Protein AF-A0A931XR07-F1 (afdb_monomer_lite)

Structure (mmCIF, N/CA/C/O backbone):
data_AF-A0A931XR07-F1
#
_entry.id   AF-A0A931XR07-F1
#
loop_
_atom_site.group_PDB
_atom_site.id
_atom_site.type_symbol
_atom_site.label_atom_id
_atom_site.label_alt_id
_atom_site.label_comp_id
_atom_site.label_asym_id
_atom_site.label_entity_id
_atom_site.label_seq_id
_atom_site.pdbx_PDB_ins_code
_atom_site.Cartn_x
_atom_site.Cartn_y
_atom_site.Cartn_z
_atom_site.occupancy
_atom_site.B_iso_or_equiv
_atom_site.auth_seq_id
_atom_site.auth_comp_id
_atom_site.auth_asym_id
_atom_site.auth_atom_id
_atom_site.pdbx_PDB_model_num
ATOM 1 N N . MET A 1 1 ? 17.240 6.226 -2.357 1.00 82.50 1 MET A N 1
ATOM 2 C CA . MET A 1 1 ? 18.076 6.032 -3.567 1.00 82.50 1 MET A CA 1
ATOM 3 C C . MET A 1 1 ? 17.650 6.983 -4.673 1.00 82.50 1 MET A C 1
ATOM 5 O O . MET A 1 1 ? 18.477 7.777 -5.097 1.00 82.50 1 MET A O 1
ATOM 9 N N . ILE A 1 2 ? 16.370 6.979 -5.064 1.00 85.38 2 ILE A N 1
ATOM 10 C CA . ILE A 1 2 ? 15.835 7.847 -6.128 1.00 85.38 2 ILE A CA 1
ATOM 11 C C . ILE A 1 2 ? 16.099 9.335 -5.844 1.00 85.38 2 ILE A C 1
ATOM 13 O O . ILE A 1 2 ? 16.768 9.996 -6.629 1.00 85.38 2 ILE A O 1
ATOM 17 N N . SER A 1 3 ? 15.708 9.833 -4.667 1.00 85.62 3 SER A N 1
ATOM 18 C CA . SER A 1 3 ? 15.939 11.231 -4.257 1.00 85.62 3 SER A CA 1
ATOM 19 C C . SER A 1 3 ? 17.414 11.633 -4.113 1.00 85.62 3 SER A C 1
ATOM 21 O O . SER A 1 3 ? 17.716 12.814 -3.995 1.00 85.62 3 SER A O 1
ATOM 23 N N . LYS A 1 4 ? 18.338 10.662 -4.118 1.00 89.44 4 LYS A N 1
ATOM 24 C CA . LYS A 1 4 ? 19.791 10.885 -4.069 1.00 89.44 4 LYS A CA 1
ATOM 25 C C . LYS A 1 4 ? 20.453 10.752 -5.449 1.00 89.44 4 LYS A C 1
ATOM 27 O O . LYS A 1 4 ? 21.672 10.673 -5.521 1.00 89.44 4 LYS A O 1
ATOM 32 N N . GLY A 1 5 ? 19.673 10.646 -6.529 1.00 91.44 5 GLY A N 1
ATOM 33 C CA . GLY A 1 5 ? 20.186 10.475 -7.894 1.00 91.44 5 GLY A CA 1
ATOM 34 C C . GLY A 1 5 ? 20.776 9.090 -8.195 1.00 91.44 5 GLY A C 1
ATOM 35 O O . GLY A 1 5 ? 21.269 8.861 -9.295 1.00 91.44 5 GLY A O 1
ATOM 36 N N . MET A 1 6 ? 20.691 8.140 -7.257 1.00 94.44 6 MET A N 1
ATOM 37 C CA . MET A 1 6 ? 21.218 6.772 -7.392 1.00 94.44 6 MET A CA 1
ATOM 38 C C . MET A 1 6 ? 20.250 5.895 -8.203 1.00 94.44 6 MET A C 1
ATOM 40 O O . MET A 1 6 ? 19.680 4.926 -7.694 1.00 94.44 6 MET A O 1
ATOM 44 N N . LEU A 1 7 ? 19.957 6.306 -9.440 1.00 93.75 7 LEU A N 1
ATOM 45 C CA . LEU A 1 7 ? 18.888 5.718 -10.253 1.00 93.75 7 LEU A CA 1
ATOM 46 C C . LEU A 1 7 ? 19.215 4.302 -10.733 1.00 93.75 7 LEU A C 1
ATOM 48 O O . LEU A 1 7 ? 18.309 3.479 -10.851 1.00 93.75 7 LEU A O 1
ATOM 52 N N . ARG A 1 8 ? 20.492 3.997 -10.978 1.00 94.31 8 ARG A N 1
ATOM 53 C CA . ARG A 1 8 ? 20.920 2.662 -11.408 1.00 94.31 8 ARG A CA 1
ATOM 54 C C . ARG A 1 8 ? 20.694 1.638 -10.296 1.00 94.31 8 ARG A C 1
ATOM 56 O O . ARG A 1 8 ? 19.998 0.651 -10.508 1.00 94.31 8 ARG A O 1
ATOM 63 N N . GLU A 1 9 ? 21.182 1.929 -9.094 1.00 95.56 9 GLU A N 1
ATOM 64 C CA . GLU A 1 9 ? 21.004 1.095 -7.903 1.00 95.56 9 GLU A CA 1
ATOM 65 C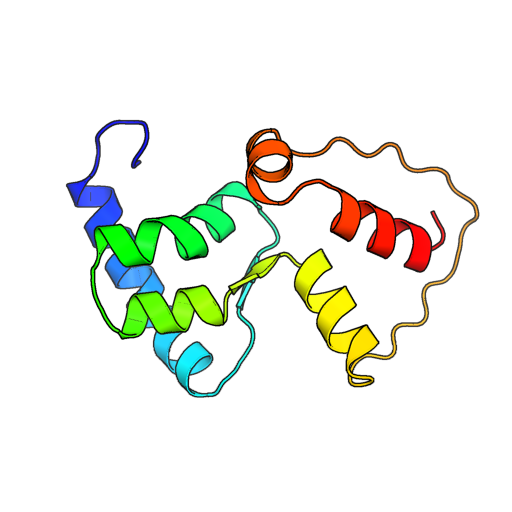 C . GLU A 1 9 ? 19.521 0.983 -7.524 1.00 95.56 9 GLU A C 1
ATOM 67 O O . GLU A 1 9 ? 19.041 -0.095 -7.169 1.00 95.56 9 GLU A O 1
ATOM 72 N N . ALA A 1 10 ? 18.767 2.084 -7.639 1.00 95.19 10 ALA A N 1
ATOM 73 C CA . ALA A 1 10 ? 17.324 2.064 -7.428 1.00 95.19 10 ALA A CA 1
ATOM 74 C C . ALA A 1 10 ? 16.626 1.109 -8.404 1.00 95.19 10 ALA A C 1
ATOM 76 O O . ALA A 1 10 ? 15.773 0.333 -7.979 1.00 95.19 10 ALA A O 1
ATOM 77 N N . LYS A 1 11 ? 17.004 1.131 -9.688 1.00 96.19 11 LYS A N 1
ATOM 78 C CA . LYS A 1 11 ? 16.420 0.270 -10.721 1.00 96.19 11 LYS A CA 1
ATOM 79 C C . LYS A 1 11 ? 16.758 -1.203 -10.497 1.00 96.19 11 LYS A C 1
ATOM 81 O O . LYS A 1 11 ? 15.877 -2.049 -10.611 1.00 96.19 11 LYS A O 1
ATOM 86 N N . GLU A 1 12 ? 18.002 -1.510 -10.136 1.00 97.19 12 GLU A N 1
ATOM 87 C CA . GLU A 1 12 ? 18.436 -2.874 -9.809 1.00 97.19 12 GLU A CA 1
ATOM 88 C C . GLU A 1 12 ? 17.661 -3.439 -8.607 1.00 97.19 12 GLU A C 1
ATOM 90 O O . GLU A 1 12 ? 17.153 -4.561 -8.662 1.00 97.19 12 GLU A O 1
ATOM 95 N N . ASN A 1 13 ? 17.511 -2.652 -7.539 1.00 97.00 13 ASN A N 1
ATOM 96 C CA . ASN A 1 13 ? 16.747 -3.064 -6.361 1.00 97.00 13 ASN A CA 1
ATOM 97 C C . ASN A 1 13 ? 15.247 -3.172 -6.651 1.00 97.00 13 ASN A C 1
ATOM 99 O O . ASN A 1 13 ? 14.608 -4.130 -6.216 1.00 97.00 13 ASN A O 1
ATOM 103 N N . ALA A 1 14 ? 14.692 -2.249 -7.439 1.00 97.44 14 ALA A N 1
ATOM 104 C CA . ALA A 1 14 ? 13.302 -2.318 -7.864 1.00 97.44 14 ALA A CA 1
ATOM 105 C C . ALA A 1 14 ? 13.019 -3.606 -8.649 1.00 97.44 14 ALA A C 1
ATOM 107 O O . ALA A 1 14 ? 12.034 -4.288 -8.373 1.00 97.44 14 ALA A O 1
ATOM 108 N N . ALA A 1 15 ? 13.903 -3.983 -9.578 1.00 98.06 15 ALA A N 1
ATOM 109 C CA . ALA A 1 15 ? 13.754 -5.205 -10.362 1.00 98.06 15 ALA A CA 1
ATOM 110 C C . ALA A 1 15 ? 13.757 -6.463 -9.477 1.00 98.06 15 ALA A C 1
ATOM 112 O O . ALA A 1 15 ? 12.889 -7.319 -9.639 1.00 98.06 15 ALA A O 1
ATOM 113 N N . LYS A 1 16 ? 14.673 -6.550 -8.501 1.00 98.25 16 LYS A N 1
ATOM 114 C CA . LYS A 1 16 ? 14.739 -7.673 -7.544 1.00 98.25 16 LYS A CA 1
ATOM 115 C C . LYS A 1 16 ? 13.474 -7.782 -6.690 1.00 98.25 16 LYS A C 1
ATOM 117 O O . LYS A 1 16 ? 12.933 -8.875 -6.509 1.00 98.25 16 LYS A O 1
ATOM 122 N N . ASN A 1 17 ? 12.982 -6.647 -6.195 1.00 97.88 17 ASN A N 1
ATOM 123 C CA . ASN A 1 17 ? 11.763 -6.591 -5.393 1.00 97.88 17 ASN A CA 1
ATOM 124 C C . ASN A 1 17 ? 10.546 -7.036 -6.212 1.00 97.88 17 ASN A C 1
ATOM 126 O O . ASN A 1 17 ? 9.795 -7.905 -5.775 1.00 97.88 17 ASN A O 1
ATOM 130 N N . VAL A 1 18 ? 10.385 -6.503 -7.429 1.00 98.44 18 VAL A N 1
ATOM 131 C CA . VAL A 1 18 ? 9.293 -6.894 -8.333 1.00 98.44 18 VAL A CA 1
ATOM 132 C C . VAL A 1 18 ? 9.375 -8.374 -8.680 1.00 98.44 18 VAL A C 1
ATOM 134 O O . VAL A 1 18 ? 8.360 -9.052 -8.598 1.00 98.44 18 VAL A O 1
ATOM 137 N N . GLN A 1 19 ? 10.559 -8.902 -8.996 1.00 98.31 19 GLN A N 1
ATOM 138 C CA . GLN A 1 19 ? 10.736 -10.326 -9.287 1.00 98.31 19 GLN A CA 1
ATOM 139 C C . GLN A 1 19 ? 10.281 -11.215 -8.120 1.00 98.31 19 GLN A C 1
ATOM 141 O O . GLN A 1 19 ? 9.642 -12.239 -8.340 1.00 98.31 19 GLN A O 1
ATOM 146 N N . SER A 1 20 ? 10.580 -10.809 -6.886 1.00 98.31 20 SER A N 1
ATOM 147 C CA . SER A 1 20 ? 10.228 -11.574 -5.685 1.00 98.31 20 SER A CA 1
ATOM 148 C C . SER A 1 20 ? 8.730 -11.514 -5.367 1.00 98.31 20 SER A C 1
ATOM 150 O O . SER A 1 20 ? 8.154 -12.486 -4.882 1.00 98.31 20 SER A O 1
ATOM 152 N N . LEU A 1 21 ? 8.090 -10.376 -5.642 1.00 98.31 21 LEU A N 1
ATOM 153 C CA . LEU A 1 21 ? 6.687 -10.119 -5.308 1.00 98.31 21 LEU A CA 1
ATOM 154 C C . LEU A 1 21 ? 5.711 -10.532 -6.416 1.00 98.31 21 LEU A C 1
ATOM 156 O O . LEU A 1 21 ? 4.560 -10.864 -6.131 1.00 98.31 21 LEU A O 1
ATOM 160 N N . PHE A 1 22 ? 6.160 -10.539 -7.670 1.00 98.44 22 PHE A N 1
ATOM 161 C CA . PHE A 1 22 ? 5.321 -10.796 -8.837 1.00 98.44 22 PHE A CA 1
ATOM 162 C C . PHE A 1 22 ? 4.521 -12.107 -8.758 1.00 98.44 22 PHE A C 1
ATOM 164 O O . PHE A 1 22 ? 3.320 -12.045 -9.014 1.00 98.44 22 PHE A O 1
ATOM 171 N N . PRO A 1 23 ? 5.083 -13.256 -8.320 1.00 98.50 23 PRO A N 1
ATOM 172 C CA . PRO A 1 23 ? 4.310 -14.496 -8.227 1.00 98.50 23 PRO A CA 1
ATOM 173 C C . PRO A 1 23 ? 3.098 -14.396 -7.291 1.00 98.50 23 PRO A C 1
ATOM 175 O O . PRO A 1 23 ? 2.105 -15.089 -7.487 1.00 98.50 23 PRO A O 1
ATOM 178 N N . TYR A 1 24 ? 3.170 -13.560 -6.253 1.00 98.31 24 TYR A N 1
ATOM 179 C CA . TYR A 1 24 ? 2.064 -13.329 -5.322 1.00 98.31 24 TYR A CA 1
ATOM 180 C C . TYR A 1 24 ? 1.034 -12.378 -5.927 1.00 98.31 24 TYR A C 1
ATOM 182 O O . TYR A 1 24 ? -0.162 -12.669 -5.890 1.00 98.31 24 TYR A O 1
ATOM 190 N N . ALA A 1 25 ? 1.508 -11.290 -6.542 1.00 98.06 25 ALA A N 1
ATOM 191 C CA . ALA A 1 25 ? 0.651 -10.326 -7.220 1.00 98.06 25 ALA A CA 1
ATOM 192 C C . ALA A 1 25 ? -0.152 -10.969 -8.362 1.00 98.06 25 ALA A C 1
ATOM 194 O O . ALA A 1 25 ? -1.341 -10.703 -8.504 1.00 98.06 25 ALA A O 1
ATOM 195 N N . GLU A 1 26 ? 0.464 -11.875 -9.124 1.00 98.06 26 GLU A N 1
ATOM 196 C CA . GLU A 1 26 ? -0.191 -12.632 -10.197 1.00 98.06 26 GLU A CA 1
ATOM 197 C C . GLU A 1 26 ? -1.328 -13.527 -9.691 1.00 98.06 26 GLU A C 1
ATOM 199 O O . GLU A 1 26 ? -2.351 -13.667 -10.356 1.00 98.06 26 GLU A O 1
ATOM 204 N N . ARG A 1 27 ? -1.206 -14.062 -8.473 1.00 98.00 27 ARG A N 1
ATOM 205 C CA . ARG A 1 27 ? -2.273 -14.835 -7.818 1.00 98.00 27 ARG A CA 1
ATOM 206 C C . ARG A 1 27 ? -3.315 -13.963 -7.106 1.00 98.00 27 ARG A C 1
ATOM 208 O O . ARG A 1 27 ? -4.173 -14.504 -6.416 1.00 98.00 27 ARG A O 1
ATOM 215 N N . GLY A 1 28 ? -3.229 -12.637 -7.223 1.00 96.44 28 GLY A N 1
ATOM 216 C CA . GLY A 1 28 ? -4.123 -11.700 -6.538 1.00 96.44 28 GLY A CA 1
ATOM 217 C C . GLY A 1 28 ? -3.888 -11.598 -5.026 1.00 96.44 28 GLY A C 1
ATOM 218 O O . GLY A 1 28 ? -4.768 -11.146 -4.297 1.00 96.44 28 GLY A O 1
ATOM 219 N N . VAL A 1 29 ? -2.722 -12.019 -4.525 1.00 97.50 29 VAL A N 1
ATOM 220 C CA . VAL A 1 29 ? -2.382 -11.921 -3.097 1.00 97.50 29 VAL A CA 1
ATOM 221 C C . VAL A 1 29 ? -1.967 -10.492 -2.771 1.00 97.50 29 VAL A C 1
ATOM 223 O O . VAL A 1 29 ? -1.009 -9.991 -3.351 1.00 97.50 29 VAL A O 1
ATOM 226 N N . ALA A 1 30 ? -2.660 -9.842 -1.831 1.00 97.06 30 ALA A N 1
ATOM 227 C CA . ALA A 1 30 ? -2.344 -8.485 -1.380 1.00 97.06 30 ALA A CA 1
ATOM 228 C C . ALA A 1 30 ? -0.927 -8.372 -0.799 1.00 97.06 30 ALA A C 1
ATOM 230 O O . ALA A 1 30 ? -0.521 -9.161 0.054 1.00 97.06 30 ALA A O 1
ATOM 231 N N . ILE A 1 31 ? -0.194 -7.354 -1.248 1.00 97.94 31 ILE A N 1
ATOM 232 C CA . ILE A 1 31 ? 1.115 -6.963 -0.730 1.00 97.94 31 ILE A CA 1
ATOM 233 C C . ILE A 1 31 ? 0.878 -5.787 0.212 1.00 97.94 31 ILE A C 1
ATOM 235 O O . ILE A 1 31 ? 0.551 -4.686 -0.225 1.00 97.94 31 ILE A O 1
ATOM 239 N N . VAL A 1 32 ? 1.013 -6.019 1.515 1.00 97.06 32 VAL A N 1
ATOM 240 C CA . VAL A 1 32 ? 0.699 -5.007 2.530 1.00 97.06 32 VAL A CA 1
ATOM 241 C C . VAL A 1 32 ? 1.979 -4.404 3.095 1.00 97.06 32 VAL A C 1
ATOM 243 O O . VAL A 1 32 ? 2.814 -5.113 3.658 1.00 97.06 32 VAL A O 1
ATOM 246 N N . GLY A 1 33 ? 2.130 -3.087 2.954 1.00 94.88 33 GLY A N 1
ATOM 247 C CA . GLY A 1 33 ? 3.242 -2.326 3.519 1.00 94.88 33 GLY A CA 1
ATOM 248 C C . GLY A 1 33 ? 2.863 -1.623 4.815 1.00 94.88 33 GLY A C 1
ATOM 249 O O . GLY A 1 33 ? 1.816 -0.986 4.901 1.00 94.88 33 GLY A O 1
ATOM 250 N N . LEU A 1 34 ? 3.745 -1.698 5.813 1.00 91.94 34 LEU A N 1
ATOM 251 C CA . LEU A 1 34 ? 3.602 -0.957 7.074 1.00 91.94 34 LEU A CA 1
ATOM 252 C C . LEU A 1 34 ? 4.279 0.415 7.037 1.00 91.94 34 LEU A C 1
ATOM 254 O O . LEU A 1 34 ? 3.946 1.294 7.825 1.00 91.94 34 LEU A O 1
ATOM 258 N N . GLU A 1 35 ? 5.259 0.582 6.152 1.00 91.19 35 GLU A N 1
ATOM 259 C CA . GLU A 1 35 ? 6.033 1.810 6.031 1.00 91.19 35 GLU A CA 1
ATOM 260 C C . GLU A 1 35 ? 5.612 2.547 4.748 1.00 91.19 35 GLU A C 1
ATOM 262 O O . GLU A 1 35 ? 5.822 2.012 3.651 1.00 91.19 35 GLU A O 1
ATOM 267 N N . PRO A 1 36 ? 4.996 3.746 4.857 1.00 86.62 36 PRO A N 1
ATOM 268 C CA . PRO A 1 36 ? 4.420 4.421 3.704 1.00 86.62 36 PRO A CA 1
ATOM 269 C C . PRO A 1 36 ? 5.420 4.771 2.611 1.00 86.62 36 PRO A C 1
ATOM 271 O O . PRO A 1 36 ? 5.117 4.575 1.445 1.00 86.62 36 PRO A O 1
ATOM 274 N N . SER A 1 37 ? 6.608 5.275 2.937 1.00 86.50 37 SER A N 1
ATOM 275 C CA . SER A 1 37 ? 7.542 5.748 1.913 1.00 86.50 37 SER A CA 1
ATOM 276 C C . SER A 1 37 ? 8.083 4.611 1.034 1.00 86.50 37 SER A C 1
ATOM 278 O O . SER A 1 37 ? 8.150 4.764 -0.186 1.00 86.50 37 SER A O 1
ATOM 280 N N . CYS A 1 38 ? 8.392 3.445 1.603 1.00 90.69 38 CYS A N 1
ATOM 281 C CA . CYS A 1 38 ? 8.814 2.251 0.872 1.00 90.69 38 CYS A CA 1
ATOM 282 C C . CYS A 1 38 ? 7.681 1.696 0.016 1.00 90.69 38 CYS A C 1
ATOM 284 O O . CYS A 1 38 ? 7.907 1.365 -1.148 1.00 90.69 38 CYS A O 1
ATOM 286 N N . LEU A 1 39 ? 6.475 1.590 0.580 1.00 94.06 39 LEU A N 1
ATOM 287 C CA . LEU A 1 39 ? 5.341 1.058 -0.165 1.00 94.06 39 LEU A CA 1
ATOM 288 C C . LEU A 1 39 ? 4.927 1.996 -1.302 1.00 94.06 39 LEU A C 1
ATOM 290 O O . LEU A 1 39 ? 4.677 1.527 -2.406 1.00 94.06 39 LEU A O 1
ATOM 294 N N . LEU A 1 40 ? 4.884 3.305 -1.056 1.00 90.25 40 LEU A N 1
ATOM 295 C CA . LEU A 1 40 ? 4.560 4.284 -2.092 1.00 90.25 40 LEU A CA 1
ATOM 296 C C . LEU A 1 40 ? 5.617 4.252 -3.194 1.00 90.25 40 LEU A C 1
ATOM 298 O O . LEU A 1 40 ? 5.241 4.132 -4.348 1.00 90.25 40 LEU A O 1
ATOM 302 N N . THR A 1 41 ? 6.906 4.114 -2.849 1.00 93.12 41 THR A N 1
ATOM 303 C CA . THR A 1 41 ? 7.969 3.876 -3.848 1.00 93.12 41 THR A CA 1
ATOM 304 C C . THR A 1 41 ? 7.693 2.642 -4.728 1.00 93.12 41 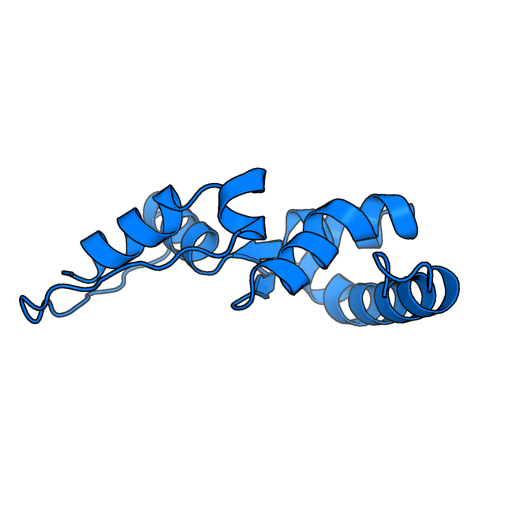THR A C 1
ATOM 306 O O . THR A 1 41 ? 7.904 2.661 -5.943 1.00 93.12 41 THR A O 1
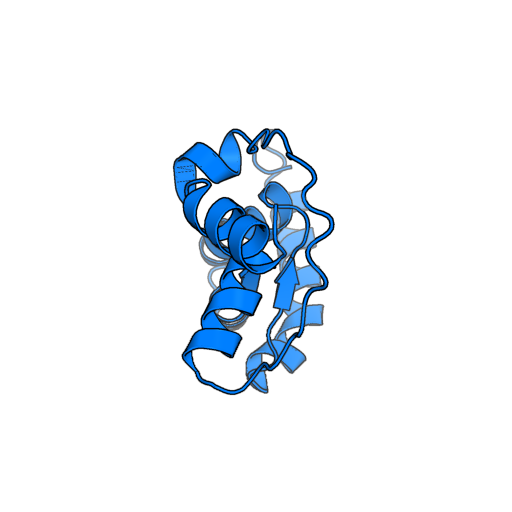ATOM 309 N N . LEU A 1 42 ? 7.248 1.538 -4.119 1.00 94.69 42 LEU A N 1
ATOM 310 C CA . LEU A 1 42 ? 6.890 0.302 -4.824 1.00 94.69 42 LEU A CA 1
ATOM 311 C C . LEU A 1 42 ? 5.660 0.488 -5.730 1.00 94.69 42 LEU A C 1
ATOM 313 O O . LEU A 1 42 ? 5.591 -0.114 -6.802 1.00 94.69 42 LEU A O 1
ATOM 317 N N . ARG A 1 43 ? 4.689 1.286 -5.284 1.00 94.88 43 ARG A N 1
ATOM 318 C CA . ARG A 1 43 ? 3.398 1.475 -5.944 1.00 94.88 43 ARG A CA 1
ATOM 319 C C . ARG A 1 43 ? 3.451 2.515 -7.062 1.00 94.88 43 ARG A C 1
ATOM 321 O O . ARG A 1 43 ? 2.950 2.243 -8.150 1.00 94.88 43 ARG A O 1
ATOM 328 N N . ASP A 1 44 ? 4.081 3.654 -6.817 1.00 92.25 44 ASP A N 1
ATOM 329 C CA . ASP A 1 44 ? 3.967 4.838 -7.663 1.00 92.25 44 ASP A CA 1
ATOM 330 C C . ASP A 1 44 ? 5.219 5.006 -8.554 1.00 92.25 44 ASP A C 1
ATOM 332 O O . ASP A 1 44 ? 5.096 5.255 -9.751 1.00 92.25 44 ASP A O 1
ATOM 336 N N . GLU A 1 45 ? 6.429 4.751 -8.041 1.00 93.94 45 GLU A N 1
ATOM 337 C CA . GLU A 1 45 ? 7.682 4.999 -8.773 1.00 93.94 45 GLU A CA 1
ATOM 338 C C . GLU A 1 45 ? 8.228 3.779 -9.530 1.00 93.94 45 GLU A C 1
ATOM 340 O O . GLU A 1 45 ? 8.812 3.920 -10.611 1.00 93.94 45 GLU A O 1
ATOM 345 N N . TYR A 1 46 ? 8.087 2.560 -8.999 1.00 96.62 46 TYR A N 1
ATOM 346 C CA . TYR A 1 46 ? 8.613 1.360 -9.671 1.00 96.62 46 TYR A CA 1
ATOM 347 C C . TYR A 1 46 ? 8.009 1.110 -11.064 1.00 96.62 46 TYR A C 1
ATOM 349 O O . TYR A 1 46 ? 8.764 0.690 -11.954 1.00 96.62 46 TYR A O 1
ATOM 357 N N . PRO A 1 47 ? 6.702 1.344 -11.316 1.00 97.25 47 PRO A N 1
ATOM 358 C CA . PRO A 1 47 ? 6.136 1.249 -12.659 1.00 97.25 47 PRO A CA 1
ATOM 359 C C . PRO A 1 47 ? 6.858 2.131 -13.681 1.00 97.25 47 PRO A C 1
ATOM 361 O O . PRO A 1 47 ? 7.165 1.646 -14.773 1.00 97.25 47 PRO A O 1
ATOM 364 N N . ASP A 1 48 ? 7.205 3.362 -13.309 1.00 95.00 48 ASP A N 1
ATOM 365 C CA . ASP A 1 48 ? 7.876 4.325 -14.188 1.00 95.00 48 ASP A CA 1
ATOM 366 C C . ASP A 1 48 ? 9.369 4.029 -14.358 1.00 95.00 48 ASP A C 1
ATOM 368 O O . ASP A 1 48 ? 9.930 4.214 -15.447 1.00 95.00 48 ASP A O 1
ATOM 372 N N . LEU A 1 49 ? 10.005 3.518 -13.299 1.00 95.38 49 LEU A N 1
ATOM 373 C CA . LEU A 1 49 ? 11.425 3.172 -13.277 1.00 95.38 49 LEU A CA 1
ATOM 374 C C . LEU A 1 49 ? 11.742 1.908 -14.091 1.00 95.38 49 LEU A C 1
ATOM 376 O O . LEU A 1 49 ? 12.760 1.844 -14.789 1.00 95.38 49 LEU A O 1
ATOM 380 N N . LEU A 1 50 ? 10.885 0.887 -13.992 1.00 97.44 50 LEU A N 1
ATOM 381 C CA . LEU A 1 50 ? 11.089 -0.418 -14.630 1.00 97.44 50 LEU A CA 1
ATOM 382 C C . LEU A 1 50 ? 10.352 -0.556 -15.960 1.00 97.44 50 LEU A C 1
ATOM 384 O O . LEU A 1 50 ? 10.858 -1.226 -16.857 1.00 97.44 50 LEU A O 1
ATOM 388 N N . ARG A 1 51 ? 9.178 0.073 -16.096 1.00 96.94 51 ARG A N 1
ATOM 389 C CA . ARG A 1 51 ? 8.327 0.035 -17.299 1.00 96.94 51 ARG A CA 1
ATOM 390 C C . ARG A 1 51 ? 7.943 -1.380 -17.743 1.00 96.94 51 ARG A C 1
ATOM 392 O O . ARG A 1 51 ? 7.818 -1.654 -18.932 1.00 96.94 51 ARG A O 1
ATOM 399 N N . THR A 1 52 ? 7.729 -2.278 -16.783 1.00 98.00 52 THR A N 1
ATOM 400 C CA . THR A 1 52 ? 7.328 -3.672 -17.039 1.00 98.00 52 THR A CA 1
ATOM 401 C C . THR A 1 52 ? 5.871 -3.915 -16.657 1.00 98.00 52 THR A C 1
ATOM 403 O O . THR A 1 52 ? 5.299 -3.187 -15.845 1.00 98.00 52 THR A O 1
ATOM 406 N N . GLN A 1 53 ? 5.260 -4.969 -17.202 1.00 97.75 53 GLN A N 1
ATOM 407 C CA . GLN A 1 53 ? 3.926 -5.378 -16.759 1.00 97.75 53 GLN A CA 1
ATOM 408 C C . GLN A 1 53 ? 3.947 -5.948 -15.334 1.00 97.75 53 GLN A C 1
ATOM 410 O O . GLN A 1 53 ? 3.027 -5.691 -14.561 1.00 97.75 53 GLN A O 1
ATOM 415 N N . ALA A 1 54 ? 5.026 -6.644 -14.961 1.00 98.19 54 ALA A N 1
ATOM 416 C CA . ALA A 1 54 ? 5.208 -7.174 -13.615 1.00 98.19 54 ALA A CA 1
ATOM 417 C C . ALA A 1 54 ? 5.217 -6.064 -12.554 1.00 98.19 54 ALA A C 1
ATOM 419 O O . ALA A 1 54 ? 4.508 -6.171 -11.557 1.00 98.19 54 ALA A O 1
ATOM 420 N N . SER A 1 55 ? 5.943 -4.965 -12.790 1.00 98.31 55 SER A N 1
ATOM 421 C CA . SER A 1 55 ? 5.974 -3.830 -11.858 1.00 98.31 55 SER A CA 1
ATOM 422 C C . SER A 1 55 ? 4.609 -3.156 -11.720 1.00 98.31 55 SER A C 1
ATOM 424 O O . SER A 1 55 ? 4.208 -2.829 -10.609 1.00 98.31 55 SER A O 1
ATOM 426 N N . LYS A 1 56 ? 3.853 -3.018 -12.818 1.00 98.31 56 LYS A N 1
ATOM 427 C CA . LYS A 1 56 ? 2.474 -2.501 -12.780 1.00 98.31 56 LYS A CA 1
ATOM 428 C C . LYS A 1 56 ? 1.529 -3.408 -11.992 1.00 98.31 56 LYS A C 1
ATOM 430 O O . LYS A 1 56 ? 0.661 -2.903 -11.287 1.00 98.31 56 LYS A O 1
ATOM 435 N N . LEU A 1 57 ? 1.668 -4.727 -12.125 1.00 98.25 57 LEU A N 1
ATOM 436 C CA . LEU A 1 57 ? 0.821 -5.678 -11.406 1.00 98.25 57 LEU A CA 1
ATOM 437 C C . LEU A 1 57 ? 1.142 -5.689 -9.908 1.00 98.25 57 LEU A C 1
ATOM 439 O O . LEU A 1 57 ? 0.231 -5.596 -9.093 1.00 98.25 57 LEU A O 1
ATOM 443 N N . VAL A 1 58 ? 2.431 -5.714 -9.553 1.00 98.50 58 VAL A N 1
ATOM 444 C CA . VAL A 1 58 ? 2.890 -5.592 -8.160 1.00 98.50 58 VAL A CA 1
ATOM 445 C C . VAL A 1 58 ? 2.386 -4.293 -7.530 1.00 98.50 58 VAL A C 1
ATOM 447 O O . VAL A 1 58 ? 1.840 -4.330 -6.430 1.00 98.50 58 VAL A O 1
ATOM 450 N N . ALA A 1 59 ? 2.490 -3.166 -8.238 1.00 97.88 59 ALA A N 1
ATOM 451 C CA . ALA A 1 59 ? 1.974 -1.882 -7.770 1.00 97.88 59 ALA A CA 1
ATOM 452 C C . ALA A 1 59 ? 0.462 -1.914 -7.496 1.00 97.88 59 ALA A C 1
ATOM 454 O O . ALA A 1 59 ? 0.025 -1.506 -6.424 1.00 97.88 59 ALA A O 1
ATOM 455 N N . ARG A 1 60 ? -0.342 -2.457 -8.423 1.00 97.38 60 ARG A N 1
ATOM 456 C CA . ARG A 1 60 ? -1.806 -2.573 -8.251 1.00 97.38 60 ARG A CA 1
ATOM 457 C C . ARG A 1 60 ? -2.215 -3.437 -7.062 1.00 97.38 60 ARG A C 1
ATOM 459 O O . ARG A 1 60 ? -3.297 -3.235 -6.527 1.00 97.38 60 ARG A O 1
ATOM 466 N N . GLN A 1 61 ? -1.367 -4.384 -6.676 1.00 97.69 61 GLN A N 1
ATOM 467 C CA . GLN A 1 61 ? -1.614 -5.283 -5.558 1.00 97.69 61 GLN A CA 1
ATOM 468 C C . GLN A 1 61 ? -0.971 -4.797 -4.244 1.00 97.69 61 GLN A C 1
ATOM 470 O O . GLN A 1 61 ? -0.984 -5.524 -3.252 1.00 97.69 61 GLN A O 1
ATOM 475 N N . SER A 1 62 ? -0.401 -3.586 -4.222 1.00 97.44 62 SER A N 1
ATOM 476 C CA . SER A 1 62 ? 0.297 -3.015 -3.067 1.00 97.44 62 SER A CA 1
ATOM 477 C C . SER A 1 62 ? -0.579 -2.016 -2.303 1.00 97.44 62 SER A C 1
ATOM 479 O O . SER A 1 62 ? -1.021 -1.011 -2.860 1.00 97.44 62 SER A O 1
ATOM 481 N N . PHE A 1 63 ? -0.788 -2.265 -1.009 1.00 95.44 63 PHE A N 1
ATOM 482 C CA . PHE A 1 63 ? -1.703 -1.505 -0.149 1.00 95.44 63 PHE A CA 1
ATOM 483 C C . PHE A 1 63 ? -1.036 -1.104 1.162 1.00 95.44 63 PHE A C 1
ATOM 485 O O . PHE A 1 63 ? -0.293 -1.892 1.756 1.00 95.44 63 PHE A O 1
ATOM 492 N N . LEU A 1 64 ? -1.312 0.113 1.637 1.00 94.31 64 LEU A N 1
ATOM 493 C CA . LEU A 1 64 ? -1.033 0.445 3.030 1.00 94.31 64 LEU A CA 1
ATOM 494 C C . LEU A 1 64 ? -1.918 -0.435 3.913 1.00 94.31 64 LEU A C 1
ATOM 496 O O . LEU A 1 64 ? -3.024 -0.813 3.513 1.00 94.31 64 LEU A O 1
ATOM 500 N N . LEU A 1 65 ? -1.451 -0.758 5.118 1.00 94.44 65 LEU A N 1
ATOM 501 C CA . LEU A 1 65 ? -2.208 -1.603 6.044 1.00 94.44 65 LEU A CA 1
ATOM 502 C C . LEU A 1 65 ? -3.639 -1.096 6.236 1.00 94.44 65 LEU A C 1
ATOM 504 O O . LEU A 1 65 ? -4.590 -1.867 6.173 1.00 94.44 65 LEU A O 1
ATOM 508 N N . GLU A 1 66 ? -3.799 0.202 6.442 1.00 92.62 66 GLU A N 1
ATOM 509 C CA . GLU A 1 66 ? -5.095 0.821 6.651 1.00 92.62 66 GLU A CA 1
ATOM 510 C C . GLU A 1 66 ? -6.001 0.772 5.414 1.00 92.62 66 GLU A C 1
ATOM 512 O O . GLU A 1 66 ? -7.201 0.548 5.557 1.00 92.62 66 GLU A O 1
ATOM 517 N N . GLU A 1 67 ? -5.443 0.914 4.209 1.00 93.12 67 GLU A N 1
ATOM 518 C CA . GLU A 1 67 ? -6.191 0.783 2.952 1.00 93.12 67 GLU A CA 1
ATOM 519 C C . GLU A 1 67 ? -6.682 -0.657 2.779 1.00 93.12 67 GLU A C 1
ATOM 521 O O . GLU A 1 67 ? -7.850 -0.884 2.461 1.00 93.12 67 GLU A O 1
ATOM 526 N N . PHE A 1 68 ? -5.808 -1.630 3.046 1.00 95.75 68 PHE A N 1
ATOM 527 C CA . PHE A 1 68 ? -6.138 -3.049 2.981 1.00 95.75 68 PHE A CA 1
ATOM 528 C C . PHE A 1 68 ? -7.236 -3.416 3.985 1.00 95.75 68 PHE A C 1
ATOM 530 O O . PHE A 1 68 ? -8.250 -3.997 3.608 1.00 95.75 68 PHE A O 1
ATOM 537 N N . LEU A 1 69 ? -7.073 -3.032 5.255 1.00 95.38 69 LEU A N 1
ATOM 538 C CA . LEU A 1 69 ? -8.034 -3.338 6.315 1.00 95.38 69 LEU A CA 1
ATOM 539 C C . LEU A 1 69 ? -9.428 -2.777 6.016 1.00 95.38 69 LEU A C 1
ATOM 541 O O . LEU A 1 69 ? -10.420 -3.470 6.240 1.00 95.38 69 LEU A O 1
ATOM 545 N N . LEU A 1 70 ? -9.511 -1.542 5.513 1.00 93.69 70 LEU A N 1
ATOM 546 C CA . LEU A 1 70 ? -10.787 -0.936 5.133 1.00 93.69 70 LEU A CA 1
ATOM 547 C C . LEU A 1 70 ? -11.385 -1.621 3.900 1.00 93.69 70 LEU A C 1
ATOM 549 O O . LEU A 1 70 ? -12.556 -1.980 3.929 1.00 93.69 70 LEU A O 1
ATOM 553 N N . THR A 1 71 ? -10.578 -1.900 2.873 1.00 94.06 71 THR A N 1
ATOM 554 C CA . THR A 1 71 ? -11.040 -2.578 1.648 1.00 94.06 71 THR A CA 1
ATOM 555 C C . THR A 1 71 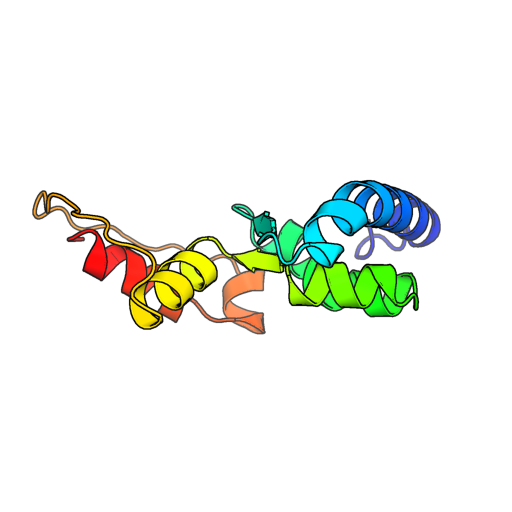? -11.610 -3.966 1.945 1.00 94.06 71 THR A C 1
ATOM 557 O O . THR A 1 71 ? -12.687 -4.317 1.464 1.00 94.06 71 THR A O 1
ATOM 560 N N . GLU A 1 72 ? -10.920 -4.765 2.762 1.00 95.69 72 GLU A N 1
ATOM 561 C CA . GLU A 1 72 ? -11.383 -6.109 3.118 1.00 95.69 72 GLU A CA 1
ATOM 562 C C . GLU A 1 72 ? -12.605 -6.084 4.045 1.00 95.69 72 GLU A C 1
ATOM 564 O O . GLU A 1 72 ? -13.472 -6.959 3.952 1.00 95.69 72 GLU A O 1
ATOM 569 N N . ARG A 1 73 ? -12.697 -5.077 4.924 1.00 93.94 73 ARG A N 1
ATOM 570 C CA . ARG A 1 73 ? -13.876 -4.853 5.766 1.00 93.94 73 ARG A CA 1
ATOM 571 C C . ARG A 1 73 ? -15.092 -4.486 4.919 1.00 93.94 73 ARG A C 1
ATOM 573 O O . ARG A 1 73 ? -16.145 -5.093 5.096 1.00 93.94 73 ARG A O 1
ATOM 580 N N . ASP A 1 74 ? -14.947 -3.533 4.003 1.00 93.19 74 ASP A N 1
ATOM 581 C CA . ASP A 1 74 ? -16.030 -3.061 3.134 1.00 93.19 74 ASP A CA 1
ATOM 582 C C . ASP A 1 74 ? -16.499 -4.163 2.177 1.00 93.19 74 ASP A C 1
ATOM 584 O O . ASP A 1 74 ? -17.684 -4.272 1.869 1.00 93.19 74 ASP A O 1
ATOM 588 N N . ALA A 1 75 ? -15.586 -5.048 1.771 1.00 95.19 75 ALA A N 1
ATOM 589 C CA . ALA A 1 75 ? -15.911 -6.237 0.997 1.00 95.19 75 ALA A CA 1
ATOM 590 C C . ALA A 1 75 ? -16.522 -7.389 1.822 1.00 95.19 75 ALA A C 1
ATOM 592 O O . ALA A 1 75 ? -16.809 -8.448 1.263 1.00 95.19 75 ALA A O 1
ATOM 593 N N . GLY A 1 76 ? -16.679 -7.231 3.142 1.00 95.19 76 GLY A N 1
ATOM 594 C CA . GLY A 1 76 ? -17.218 -8.263 4.033 1.00 95.19 76 GLY A CA 1
ATOM 595 C C . GLY A 1 76 ? -16.318 -9.492 4.205 1.00 95.19 76 GLY A C 1
ATOM 596 O O . GLY A 1 76 ? -16.774 -10.516 4.710 1.00 95.19 76 GLY A O 1
ATOM 597 N N . ARG A 1 77 ? -15.048 -9.416 3.788 1.00 94.88 77 ARG A N 1
ATOM 598 C CA . ARG A 1 77 ? -14.077 -10.523 3.861 1.00 94.88 77 ARG A CA 1
ATOM 599 C C . ARG A 1 77 ? -13.264 -10.528 5.151 1.00 94.88 77 ARG A C 1
ATOM 601 O O . ARG A 1 77 ? -12.631 -11.531 5.472 1.00 94.88 77 ARG A O 1
ATOM 608 N N . LEU A 1 78 ? -13.292 -9.427 5.899 1.00 92.94 78 LEU A N 1
ATOM 609 C CA . LEU A 1 78 ? -12.558 -9.273 7.147 1.00 92.94 78 LEU A CA 1
ATOM 610 C C . LEU A 1 78 ? -13.493 -8.921 8.301 1.00 92.94 78 LEU A C 1
ATOM 612 O O . LEU A 1 78 ? -14.113 -7.861 8.323 1.00 92.94 78 LEU A O 1
ATOM 616 N N . SER A 1 79 ? -13.512 -9.791 9.309 1.00 87.88 79 SER A N 1
ATOM 617 C CA . SER A 1 79 ? -14.168 -9.534 10.588 1.00 87.88 79 SER A CA 1
ATOM 618 C C . SER A 1 79 ? -13.122 -9.467 11.696 1.00 87.88 79 SER A C 1
ATOM 620 O O . SER A 1 79 ? -12.675 -10.494 12.207 1.00 87.88 79 SER A O 1
ATOM 622 N N . LEU A 1 80 ? -12.734 -8.247 12.074 1.00 88.25 80 LEU A N 1
ATOM 623 C CA . LEU A 1 80 ? -11.888 -7.986 13.239 1.00 88.25 80 LEU A CA 1
ATOM 624 C C . LEU A 1 80 ? -12.712 -7.319 14.338 1.00 88.25 80 LEU A C 1
ATOM 626 O O . LEU A 1 80 ? -13.302 -6.255 14.139 1.00 88.25 80 LEU A O 1
ATOM 630 N N . ALA A 1 81 ? -12.726 -7.945 15.512 1.00 85.62 81 ALA A N 1
ATOM 631 C CA . ALA A 1 81 ? -13.356 -7.405 16.706 1.00 85.62 81 ALA A CA 1
ATOM 632 C C . ALA A 1 81 ? -12.293 -6.727 17.578 1.00 85.62 81 ALA A C 1
ATOM 634 O O . ALA A 1 81 ? -11.580 -7.381 18.343 1.00 85.62 81 ALA A O 1
ATOM 635 N N . PHE A 1 82 ? -12.175 -5.407 17.457 1.00 86.69 82 PHE A N 1
ATOM 636 C CA . PHE A 1 82 ? -11.305 -4.631 18.332 1.00 86.69 82 PHE A CA 1
ATOM 637 C C . PHE A 1 82 ? -11.962 -4.420 19.696 1.00 86.69 82 PHE A C 1
ATOM 639 O O . PHE A 1 82 ? -13.146 -4.102 19.798 1.00 86.69 82 PHE A O 1
ATOM 646 N N . LYS A 1 83 ? -11.177 -4.578 20.764 1.00 83.44 83 LYS A N 1
ATOM 647 C CA . LYS A 1 83 ? -11.602 -4.200 22.112 1.00 83.44 83 LYS A CA 1
ATOM 648 C C . LYS A 1 83 ? -11.252 -2.735 22.321 1.00 83.44 83 LYS A C 1
ATOM 650 O O . LYS A 1 83 ? -10.074 -2.415 22.472 1.00 83.44 83 LYS A O 1
ATOM 655 N N . SER A 1 84 ? -12.258 -1.860 22.350 1.00 82.38 84 SER A N 1
ATOM 656 C CA . SER A 1 84 ? -12.010 -0.477 22.759 1.00 82.38 84 SER A CA 1
ATOM 657 C C . SER A 1 84 ? -11.486 -0.465 24.191 1.00 82.38 84 SER A C 1
ATOM 659 O O . SER A 1 84 ? -11.993 -1.160 25.071 1.00 82.38 84 SER A O 1
ATOM 661 N N . ASN A 1 85 ? -10.451 0.332 24.411 1.00 79.62 85 ASN A N 1
ATOM 662 C CA . ASN A 1 85 ? -9.889 0.590 25.730 1.00 79.62 85 ASN A CA 1
ATOM 663 C C . ASN A 1 85 ? -10.171 2.032 26.196 1.00 79.62 85 ASN A C 1
ATOM 665 O O . ASN A 1 85 ? -9.640 2.440 27.228 1.00 79.62 85 ASN A O 1
ATOM 669 N N . GLY A 1 86 ? -10.965 2.801 25.432 1.00 80.12 86 GLY A N 1
ATOM 670 C CA . GLY A 1 86 ? -11.300 4.202 25.709 1.00 80.12 86 GLY A CA 1
ATOM 671 C C . GLY A 1 86 ? -10.105 5.162 25.709 1.00 80.12 86 GLY A C 1
ATOM 672 O O . GLY A 1 86 ? -10.222 6.286 26.200 1.00 80.12 86 GLY A O 1
ATOM 673 N N . ARG A 1 87 ? -8.934 4.733 25.220 1.00 88.25 87 ARG A N 1
ATOM 674 C CA . ARG A 1 87 ? -7.722 5.556 25.210 1.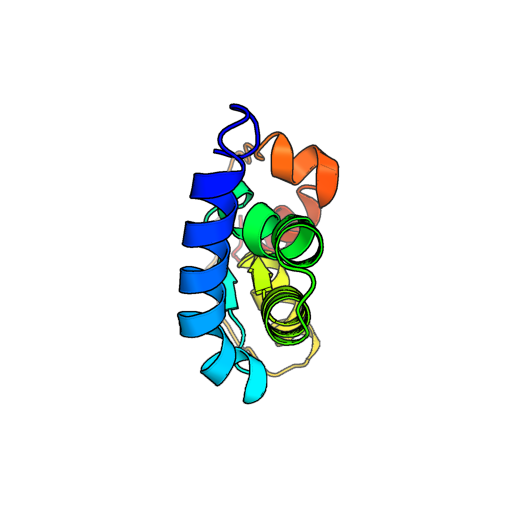00 88.25 87 ARG A CA 1
ATOM 675 C C . ARG A 1 87 ? -7.714 6.455 23.989 1.00 88.25 87 ARG A C 1
ATOM 677 O O . ARG A 1 87 ? -8.085 6.041 22.902 1.00 88.25 87 ARG A O 1
ATOM 684 N N . LYS A 1 88 ? -7.195 7.666 24.165 1.00 89.06 88 LYS A N 1
ATOM 685 C CA . LYS A 1 88 ? -6.956 8.595 23.060 1.00 89.06 88 LYS A CA 1
ATOM 686 C C . LYS A 1 88 ? -5.587 8.323 22.446 1.00 89.06 88 LYS A C 1
ATOM 688 O O . LYS A 1 88 ? -4.609 8.166 23.178 1.00 89.06 88 LYS A O 1
ATOM 693 N N . ALA A 1 89 ? -5.514 8.327 21.120 1.00 89.81 89 ALA A N 1
ATOM 694 C CA . ALA A 1 89 ? -4.258 8.313 20.378 1.00 89.81 89 ALA A CA 1
ATOM 695 C C . ALA A 1 89 ? -4.034 9.663 19.683 1.00 89.81 89 ALA A C 1
ATOM 697 O O . ALA A 1 89 ? -4.963 10.258 19.138 1.00 89.81 89 ALA A O 1
ATOM 698 N N . LEU A 1 90 ? -2.788 10.139 19.682 1.00 91.12 90 LEU A N 1
ATOM 699 C CA . LEU A 1 90 ? -2.372 11.272 18.858 1.00 91.12 90 LEU A CA 1
ATOM 700 C C . LEU A 1 90 ? -1.739 10.731 17.578 1.00 91.12 90 LEU A C 1
ATOM 702 O O . LEU A 1 90 ? -0.722 10.043 17.628 1.00 91.12 90 LEU A O 1
ATOM 706 N N . LEU A 1 91 ? -2.344 11.038 16.431 1.00 88.44 91 LEU A N 1
ATOM 707 C CA . LEU A 1 91 ? -1.835 10.601 15.136 1.00 88.44 91 LEU A CA 1
ATOM 708 C C . LEU A 1 91 ? -0.833 11.615 14.577 1.00 88.44 91 LEU A C 1
ATOM 710 O O . LEU A 1 91 ? -1.186 12.756 14.279 1.00 88.44 91 LEU A O 1
ATOM 714 N N . HIS A 1 92 ? 0.396 11.162 14.342 1.00 87.25 92 HIS A N 1
ATOM 715 C CA . HIS A 1 92 ? 1.387 11.897 13.565 1.00 87.25 92 HIS A CA 1
ATOM 716 C C . HIS A 1 92 ? 1.587 11.228 12.200 1.00 87.25 92 HIS A C 1
ATOM 718 O O . HIS A 1 92 ? 2.338 10.268 12.071 1.00 87.25 92 HIS A O 1
ATOM 724 N N . GLY A 1 93 ? 0.894 11.726 11.174 1.00 78.25 93 GLY A N 1
ATOM 725 C CA . GLY A 1 93 ? 1.032 11.196 9.813 1.00 78.25 93 GLY A CA 1
ATOM 726 C C . GLY A 1 93 ? 2.338 11.616 9.134 1.00 78.25 93 GLY A C 1
ATOM 727 O O . GLY A 1 93 ? 2.757 12.774 9.257 1.00 78.25 93 GLY A O 1
ATOM 728 N N . HIS A 1 94 ? 2.926 10.697 8.363 1.00 73.00 94 HIS A N 1
ATOM 729 C CA . HIS A 1 94 ? 4.153 10.929 7.600 1.00 73.00 94 HIS A CA 1
ATOM 730 C C . HIS A 1 94 ? 3.930 12.000 6.519 1.00 73.00 94 HIS A C 1
ATOM 732 O O . HIS A 1 94 ? 2.896 12.006 5.855 1.00 73.00 94 HIS A O 1
ATOM 738 N N . CYS A 1 95 ? 4.901 12.892 6.287 1.00 72.00 95 CYS A N 1
ATOM 739 C CA . CYS A 1 95 ? 4.799 13.920 5.238 1.00 72.00 95 CYS A CA 1
ATOM 740 C C . CYS A 1 95 ? 4.481 13.343 3.845 1.00 72.00 95 CYS A C 1
ATOM 742 O O . CYS A 1 95 ? 3.640 13.891 3.143 1.00 72.00 95 CYS A O 1
ATOM 744 N N . HIS A 1 96 ? 5.098 12.213 3.480 1.00 60.50 96 HIS A N 1
ATOM 745 C CA . HIS A 1 96 ? 4.864 11.534 2.202 1.00 60.50 96 HIS A CA 1
ATOM 746 C C . HIS A 1 96 ? 3.422 10.997 2.110 1.00 60.50 96 HIS A C 1
ATOM 748 O O . HIS A 1 96 ? 2.726 11.228 1.126 1.00 60.50 96 HIS A O 1
ATOM 754 N N . GLN A 1 97 ? 2.930 10.377 3.187 1.00 59.88 97 GLN A N 1
ATOM 755 C CA . GLN A 1 97 ? 1.551 9.897 3.288 1.00 59.88 97 GLN A CA 1
ATOM 756 C C . GLN A 1 97 ? 0.540 11.045 3.196 1.00 59.88 97 GLN A C 1
ATOM 758 O O . GLN A 1 97 ? -0.422 10.957 2.442 1.00 59.88 97 GLN A O 1
ATOM 763 N N . LYS A 1 98 ? 0.775 12.149 3.917 1.00 62.97 98 LYS A N 1
ATOM 764 C CA . LYS A 1 98 ? -0.083 13.343 3.878 1.00 62.97 98 LYS A CA 1
ATOM 765 C C . LYS A 1 98 ? -0.190 13.944 2.478 1.00 62.97 98 LYS A C 1
ATOM 767 O O . LYS A 1 98 ? -1.261 14.424 2.130 1.00 62.97 98 LYS A O 1
ATOM 772 N N . ALA A 1 99 ? 0.904 13.935 1.717 1.00 62.41 99 ALA A N 1
ATOM 773 C CA . ALA A 1 99 ? 0.964 14.559 0.402 1.00 62.41 99 ALA A CA 1
ATOM 774 C C . ALA A 1 99 ? 0.285 13.728 -0.699 1.00 62.41 99 ALA A C 1
ATOM 776 O O . ALA A 1 99 ? -0.317 14.315 -1.591 1.00 62.41 99 ALA A O 1
ATOM 777 N N . LEU A 1 100 ? 0.376 12.392 -0.643 1.00 60.03 100 LEU A N 1
ATOM 778 C CA . LEU A 1 100 ? -0.110 11.521 -1.725 1.00 60.03 100 LEU A CA 1
ATOM 779 C C . LEU A 1 100 ? -1.448 10.830 -1.433 1.00 60.03 100 LEU A C 1
ATOM 781 O O . LEU A 1 100 ? -2.260 10.672 -2.337 1.00 60.03 100 LEU A O 1
ATOM 785 N N . VAL A 1 101 ? -1.685 10.412 -0.186 1.00 66.06 101 VAL A N 1
ATOM 786 C CA . VAL A 1 101 ? -2.827 9.544 0.184 1.00 66.06 101 VAL A CA 1
ATOM 787 C C . VAL A 1 101 ? -3.735 10.200 1.233 1.00 66.06 101 VAL A C 1
ATOM 789 O O . VAL A 1 101 ? -4.929 9.920 1.317 1.00 66.06 101 VAL A O 1
ATOM 792 N N . GLY A 1 102 ? -3.181 11.104 2.040 1.00 77.06 102 GLY A N 1
ATOM 793 C CA . GLY A 1 102 ? -3.825 11.637 3.235 1.00 77.06 102 GLY A CA 1
ATOM 794 C C . GLY A 1 102 ? -3.793 10.652 4.412 1.00 77.06 102 GLY A C 1
ATOM 795 O O . GLY A 1 102 ? -3.364 9.508 4.302 1.00 77.06 102 GLY A O 1
ATOM 796 N N . THR A 1 103 ? -4.240 11.104 5.585 1.00 83.44 103 THR A N 1
ATOM 797 C CA . THR A 1 103 ? -4.266 10.297 6.827 1.00 83.44 103 THR A CA 1
ATOM 798 C C . THR A 1 103 ? -5.664 9.790 7.187 1.00 83.44 103 THR A C 1
ATOM 800 O O . THR A 1 103 ? -5.872 9.243 8.271 1.00 83.44 103 THR A O 1
ATOM 803 N N . ALA A 1 104 ? -6.650 10.017 6.315 1.00 86.44 104 ALA A N 1
ATOM 804 C CA . ALA A 1 104 ? -8.037 9.632 6.560 1.00 86.44 104 ALA A CA 1
ATOM 805 C C . ALA A 1 104 ? -8.213 8.109 6.732 1.00 86.44 104 ALA A C 1
ATOM 807 O O . ALA A 1 104 ? -8.890 7.724 7.689 1.00 86.44 104 ALA A O 1
ATOM 808 N N . PRO A 1 105 ? -7.563 7.241 5.925 1.00 89.19 105 PRO A N 1
ATOM 809 C CA . PRO A 1 105 ? -7.649 5.794 6.127 1.00 89.19 105 PRO A CA 1
ATOM 810 C C . PRO A 1 105 ? -7.102 5.360 7.495 1.00 89.19 105 PRO A C 1
ATOM 812 O O . PRO A 1 105 ? -7.753 4.601 8.213 1.00 89.19 105 PRO A O 1
ATOM 815 N N . THR A 1 106 ? -5.971 5.924 7.932 1.00 91.25 106 THR A N 1
ATOM 816 C CA . THR A 1 106 ? -5.390 5.627 9.250 1.00 91.25 106 THR A CA 1
ATOM 817 C C . THR A 1 106 ? -6.331 6.039 10.383 1.00 91.25 106 THR A C 1
ATOM 819 O O . THR A 1 106 ? -6.546 5.274 11.320 1.00 91.25 106 THR A O 1
ATOM 822 N N . LEU A 1 107 ? -6.944 7.228 10.292 1.00 91.38 107 LEU A N 1
ATOM 823 C CA . LEU A 1 107 ? -7.932 7.689 11.275 1.00 91.38 107 LEU A CA 1
ATOM 824 C C . LEU A 1 107 ? -9.170 6.789 11.317 1.00 91.38 107 LEU A C 1
ATOM 826 O O . LEU A 1 107 ? -9.677 6.507 12.401 1.00 91.38 107 LEU A O 1
ATOM 830 N N . ALA A 1 108 ? -9.662 6.337 10.164 1.00 91.75 108 ALA A N 1
ATOM 831 C CA . ALA A 1 108 ? -10.813 5.445 10.093 1.00 91.75 108 ALA A CA 1
ATOM 832 C C . ALA A 1 108 ? -10.522 4.091 10.760 1.00 91.75 108 ALA A C 1
ATOM 834 O O . ALA A 1 108 ? -11.346 3.606 11.538 1.00 91.75 108 ALA A O 1
ATOM 835 N N . VAL A 1 109 ? -9.334 3.520 10.532 1.00 92.69 109 VAL A N 1
ATOM 836 C CA . VAL A 1 109 ? -8.908 2.280 11.198 1.00 92.69 109 VAL A CA 1
ATOM 837 C C . VAL A 1 109 ? -8.705 2.482 12.698 1.00 92.69 109 VAL A C 1
ATOM 839 O O . VAL A 1 109 ? -9.161 1.649 13.473 1.00 92.69 109 VAL A O 1
ATOM 842 N N . LEU A 1 110 ? -8.099 3.589 13.139 1.00 92.19 110 LEU A N 1
ATOM 843 C CA . LEU A 1 110 ? -7.941 3.881 14.572 1.00 92.19 110 LEU A CA 1
ATOM 844 C C . LEU A 1 110 ? -9.294 4.021 15.285 1.00 92.19 110 LEU A C 1
ATOM 846 O O . LEU A 1 110 ? -9.487 3.430 16.345 1.00 92.19 110 LEU A O 1
ATOM 850 N N . ARG A 1 111 ? -10.257 4.720 14.672 1.00 90.56 111 ARG A N 1
ATOM 851 C CA . ARG A 1 111 ? -11.631 4.816 15.193 1.00 90.56 111 ARG A CA 1
ATOM 852 C C . ARG A 1 111 ? -12.313 3.456 15.244 1.00 90.56 111 ARG A C 1
ATOM 854 O O . ARG A 1 111 ? -12.964 3.133 16.232 1.00 90.56 111 ARG A O 1
ATOM 861 N N . TRP A 1 112 ? -12.151 2.639 14.201 1.00 91.00 112 TRP A N 1
ATOM 862 C CA . TRP A 1 112 ? -12.649 1.263 14.205 1.00 91.00 112 TRP A CA 1
ATOM 863 C C . TRP A 1 112 ? -12.008 0.430 15.324 1.00 91.00 112 TRP A C 1
ATOM 865 O O . TRP A 1 112 ? -12.698 -0.348 15.979 1.00 91.00 112 TRP A O 1
ATOM 875 N N . ALA A 1 113 ? -10.723 0.648 15.597 1.00 91.25 113 ALA A N 1
ATOM 876 C CA . ALA A 1 113 ? -10.004 0.017 16.694 1.00 91.25 113 ALA A CA 1
ATOM 877 C C . ALA A 1 113 ? -10.386 0.550 18.090 1.00 91.25 113 ALA A C 1
ATOM 879 O O .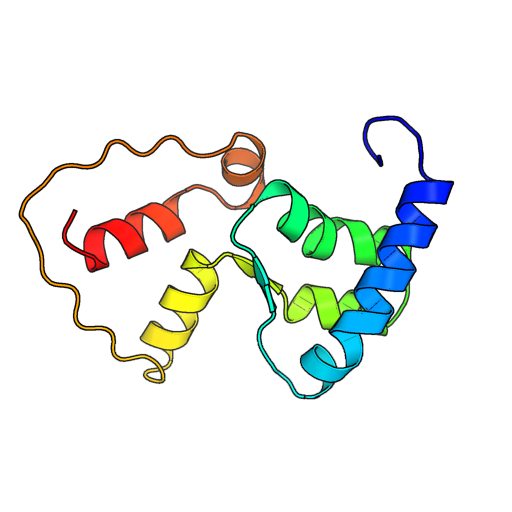 ALA A 1 113 ? -9.959 -0.014 19.099 1.00 91.25 113 ALA A O 1
ATOM 880 N N . GLY A 1 114 ? -11.231 1.581 18.161 1.00 91.00 114 GLY A N 1
ATOM 881 C CA . GLY A 1 114 ? -11.778 2.114 19.403 1.00 91.00 114 GLY A CA 1
ATOM 882 C C . GLY A 1 114 ? -10.895 3.151 20.097 1.00 91.00 114 GLY A C 1
ATOM 883 O O . GLY A 1 114 ? -10.971 3.232 21.327 1.00 91.00 114 GLY A O 1
ATOM 884 N N . PHE A 1 115 ? -10.089 3.891 19.324 1.00 90.19 115 PHE A N 1
ATOM 885 C CA . PHE A 1 115 ? -9.336 5.081 19.744 1.00 90.19 115 PHE A CA 1
ATOM 886 C C . PHE A 1 115 ? -10.052 6.395 19.401 1.00 90.19 115 PHE A C 1
ATOM 888 O O . PHE A 1 115 ? -10.841 6.414 18.425 1.00 90.19 115 PHE A O 1
#

pLDDT: mean 91.06, std 8.81, range [59.88, 98.5]

Radius of gyration: 16.14 Å; chains: 1; bounding box: 38×29×43 Å

Secondary structure (DSSP, 8-state):
-GGGT-HHHHHHHHHHHHHHHHHHHHTT--EEESSHHHHHIIIIIHHHHH--HHHHHHHHTEEEHHHHHHHHHHTT------------------HHHHHHT-SHHHHHHHHHTT-

Sequence (115 aa):
MISKGMLREAKENAAKNVQSLFPYAERGVAIVGLEPSCLLTLRDEYPDLLRTQASKLVARQSFLLEEFLLTERDAGRLSLAFKSNGRKALLHGHCHQKALVGTAPTLAVLRWAGF

Foldseek 3Di:
DVVVVPLVVVLVVLVVVLVVCLVCLVVLHAAEDQDVVVLCCQQPVSCVSHVDPSSNSSNVRYDYPLRVQVVCVVVVNDDDDADAPQDDDDDDDDPNCCVPPRCVSVVVVVVSNND